Protein AF-A0A9P7D3H0-F1 (afdb_monomer_lite)

Structure (mmCIF, N/CA/C/O backbone):
data_AF-A0A9P7D3H0-F1
#
_entry.id   AF-A0A9P7D3H0-F1
#
loop_
_atom_site.group_PDB
_atom_site.id
_atom_site.type_symbol
_atom_site.label_atom_id
_atom_site.label_alt_id
_atom_site.label_comp_id
_atom_site.label_asym_id
_atom_site.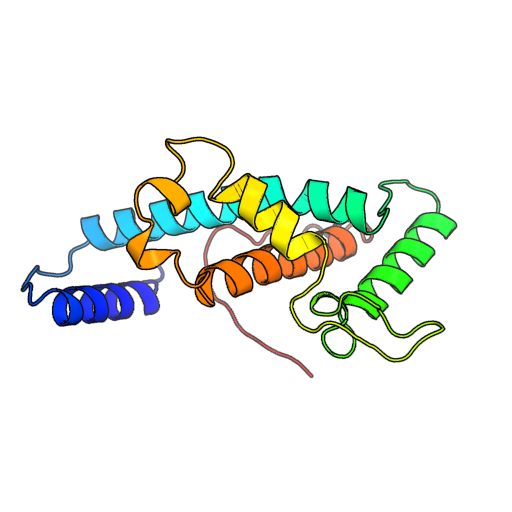label_entity_id
_atom_site.label_seq_id
_atom_site.pdbx_PDB_ins_code
_atom_site.Cartn_x
_atom_site.Cartn_y
_atom_site.Cartn_z
_atom_site.occupancy
_atom_site.B_iso_or_equiv
_atom_site.auth_seq_id
_atom_site.auth_comp_id
_atom_site.auth_asym_id
_atom_site.auth_atom_id
_atom_site.pdbx_PDB_model_num
ATOM 1 N N . MET A 1 1 ? -9.428 26.100 7.406 1.00 35.91 1 MET A N 1
ATOM 2 C CA . MET A 1 1 ? -9.161 24.691 7.760 1.00 35.91 1 MET A CA 1
ATOM 3 C C . MET A 1 1 ? -10.168 23.864 6.979 1.00 35.91 1 MET A C 1
ATOM 5 O O . MET A 1 1 ? -11.340 23.882 7.323 1.00 35.91 1 MET A O 1
ATOM 9 N N . THR A 1 2 ? -9.778 23.304 5.837 1.00 43.78 2 THR A N 1
ATOM 10 C CA . THR A 1 2 ? -10.709 22.587 4.954 1.00 43.78 2 THR A CA 1
ATOM 11 C C . THR A 1 2 ? -11.124 21.307 5.670 1.00 43.78 2 THR A C 1
ATOM 13 O O . THR A 1 2 ? -10.294 20.413 5.836 1.00 43.78 2 THR A O 1
ATOM 16 N N . GLN A 1 3 ? -12.359 21.245 6.179 1.00 49.53 3 GLN A N 1
ATOM 17 C CA . GLN A 1 3 ? -12.878 20.013 6.763 1.00 49.53 3 GLN A CA 1
ATOM 18 C C . GLN A 1 3 ? -12.838 18.935 5.687 1.00 49.53 3 GLN A C 1
ATOM 20 O O . GLN A 1 3 ? -13.370 19.084 4.588 1.00 49.53 3 GLN A O 1
ATOM 25 N N . VAL A 1 4 ? -12.115 17.872 5.999 1.00 64.81 4 VAL A N 1
ATOM 26 C CA . VAL A 1 4 ? -11.920 16.744 5.112 1.00 64.81 4 VAL A CA 1
ATOM 27 C C . VAL A 1 4 ? -13.222 15.941 5.133 1.00 64.81 4 VAL A C 1
ATOM 29 O O . VAL A 1 4 ? -13.442 15.165 6.057 1.00 64.81 4 VAL A O 1
ATOM 32 N N . LEU A 1 5 ? -14.106 16.185 4.158 1.00 74.44 5 LEU A N 1
ATOM 33 C CA . LEU A 1 5 ? -15.494 15.686 4.132 1.00 74.44 5 LEU A CA 1
ATOM 34 C C . LEU A 1 5 ? -15.622 14.161 4.291 1.00 74.44 5 LEU A C 1
ATOM 36 O O . LEU A 1 5 ? -16.607 13.696 4.852 1.00 74.44 5 LEU A O 1
ATOM 40 N N . TRP A 1 6 ? -14.604 13.394 3.889 1.00 81.94 6 TRP A N 1
ATOM 41 C CA . TRP A 1 6 ? -14.616 11.935 4.029 1.00 81.94 6 TRP A CA 1
ATOM 42 C C . TRP A 1 6 ? -14.448 11.452 5.480 1.00 81.94 6 TRP A C 1
ATOM 44 O O . TRP A 1 6 ? -14.835 10.332 5.796 1.00 81.94 6 TRP A O 1
ATOM 54 N N . VAL A 1 7 ? -13.870 12.261 6.380 1.00 82.88 7 VAL A N 1
ATOM 55 C CA . VAL A 1 7 ? -13.601 11.849 7.772 1.00 82.88 7 VAL A CA 1
ATOM 56 C C . VAL A 1 7 ? -14.896 11.666 8.583 1.00 82.88 7 VAL A C 1
ATOM 58 O O . VAL A 1 7 ? -15.028 10.618 9.216 1.00 82.88 7 VAL A O 1
ATOM 61 N N . PRO A 1 8 ? -15.864 12.611 8.562 1.00 85.00 8 PRO A N 1
ATOM 62 C CA . PRO A 1 8 ? -17.170 12.395 9.188 1.00 85.00 8 PRO A CA 1
ATOM 63 C C . PRO A 1 8 ? -17.915 11.174 8.640 1.00 85.00 8 PRO A C 1
ATOM 65 O O . PRO A 1 8 ? -18.525 10.434 9.408 1.00 85.00 8 PRO A O 1
ATOM 68 N N . GLU A 1 9 ? -17.857 10.949 7.326 1.00 85.62 9 GLU A N 1
ATOM 69 C CA . GLU A 1 9 ? -18.526 9.818 6.671 1.00 85.62 9 GLU A CA 1
ATOM 70 C C . GLU A 1 9 ? -17.926 8.482 7.119 1.00 85.62 9 GLU A C 1
ATOM 72 O O . GLU A 1 9 ? -18.657 7.603 7.575 1.00 85.62 9 GLU A O 1
ATOM 77 N N . ALA A 1 10 ? -16.594 8.367 7.093 1.00 84.44 10 ALA A N 1
ATOM 78 C CA . ALA A 1 10 ? -15.883 7.175 7.544 1.00 84.44 10 ALA A CA 1
ATOM 79 C C . ALA A 1 10 ? -16.123 6.881 9.035 1.00 84.44 10 ALA A C 1
ATOM 81 O O . ALA A 1 10 ? -16.260 5.722 9.427 1.00 84.44 10 ALA A O 1
ATOM 82 N N . TRP A 1 11 ? -16.199 7.918 9.879 1.00 88.25 11 TRP A N 1
ATOM 83 C CA . TRP A 1 11 ? -16.526 7.739 11.296 1.00 88.25 11 TRP A CA 1
ATOM 84 C C . TRP A 1 11 ? -17.957 7.243 11.494 1.00 88.25 11 TRP A C 1
ATOM 86 O O . TRP A 1 11 ? -18.181 6.299 12.247 1.00 88.25 11 TRP A O 1
ATOM 96 N N . LYS A 1 12 ? -18.923 7.832 10.779 1.00 88.06 12 LYS A N 1
ATOM 97 C CA . LYS A 1 12 ? -20.327 7.417 10.840 1.00 88.06 12 LYS A CA 1
ATOM 98 C C . LYS A 1 12 ? -20.509 5.962 10.400 1.00 88.06 12 LYS A C 1
ATOM 100 O O . LYS A 1 12 ? -21.249 5.224 11.044 1.00 88.06 12 LYS A O 1
ATOM 105 N N . GLU A 1 13 ? -19.824 5.543 9.338 1.00 87.12 13 GLU A N 1
ATOM 106 C CA . GLU A 1 13 ? -19.835 4.154 8.862 1.00 87.12 13 GLU A CA 1
ATOM 107 C C . GLU A 1 13 ? -19.247 3.187 9.901 1.00 87.12 13 GLU A C 1
ATOM 109 O O . GLU A 1 13 ? -19.814 2.120 10.150 1.00 87.12 13 GLU A O 1
ATOM 114 N N . ALA A 1 14 ? -18.152 3.576 10.564 1.00 86.81 14 ALA A N 1
ATOM 115 C CA . ALA A 1 14 ? -17.570 2.791 11.647 1.00 86.81 14 ALA A CA 1
ATOM 116 C C . ALA A 1 14 ? -18.536 2.672 12.837 1.00 86.81 14 ALA A C 1
ATOM 118 O O . ALA A 1 14 ? -18.810 1.562 13.284 1.00 86.81 14 ALA A O 1
ATOM 119 N N . CYS A 1 15 ? -19.109 3.783 13.307 1.00 89.31 15 CYS A N 1
ATOM 120 C CA . CYS A 1 15 ? -20.117 3.790 14.370 1.00 89.31 15 CYS A CA 1
ATOM 121 C C . CYS A 1 15 ? -21.294 2.854 14.063 1.00 89.31 15 CYS A C 1
ATOM 123 O O . CYS A 1 15 ? -21.663 2.044 14.909 1.00 89.31 15 CYS A O 1
ATOM 125 N N . ALA A 1 16 ? -21.818 2.897 12.834 1.00 90.44 16 ALA A N 1
ATOM 126 C CA . ALA A 1 16 ? -22.892 2.008 12.396 1.00 90.44 16 ALA A CA 1
ATOM 127 C C . ALA A 1 16 ? -22.464 0.530 12.359 1.00 90.44 16 ALA A C 1
ATOM 129 O O . ALA A 1 16 ? -23.234 -0.346 12.737 1.00 90.44 16 ALA A O 1
ATOM 130 N N . SER A 1 17 ? -21.231 0.243 11.933 1.00 88.50 17 SER A N 1
ATOM 131 C CA . SER A 1 17 ? -20.712 -1.129 11.831 1.00 88.50 17 SER A CA 1
ATOM 132 C C . SER A 1 17 ? -20.463 -1.786 13.190 1.00 88.50 17 SER A C 1
ATOM 134 O O . SER A 1 17 ? -20.499 -3.011 13.293 1.00 88.50 17 SER A O 1
ATOM 136 N N . TYR A 1 18 ? -20.175 -0.985 14.219 1.00 87.44 18 TYR A N 1
ATOM 137 C CA . TYR A 1 18 ? -19.903 -1.469 15.574 1.00 87.44 18 TYR A CA 1
ATOM 138 C C . TYR A 1 18 ? -21.081 -1.293 16.541 1.00 87.44 18 TYR A C 1
ATOM 140 O O . TYR A 1 18 ? -20.950 -1.715 17.686 1.00 87.44 18 TYR A O 1
ATOM 148 N N . ASP A 1 19 ? -22.199 -0.715 16.089 1.00 90.88 19 ASP A N 1
ATOM 149 C CA . ASP A 1 19 ? -23.363 -0.365 16.919 1.00 90.88 19 ASP A CA 1
ATOM 150 C C . ASP A 1 19 ? -22.986 0.549 18.102 1.00 90.88 19 ASP A C 1
ATOM 152 O O . ASP A 1 19 ? -23.316 0.310 19.262 1.00 90.88 19 ASP A O 1
ATOM 156 N N . ILE A 1 20 ? -22.194 1.587 17.806 1.00 90.75 20 ILE A N 1
ATOM 157 C CA . ILE A 1 20 ? -21.663 2.525 18.800 1.00 90.75 20 ILE A CA 1
ATOM 158 C C . ILE A 1 20 ? -22.093 3.950 18.459 1.00 90.75 20 ILE A C 1
ATOM 160 O O . ILE A 1 20 ? -21.797 4.460 17.379 1.00 90.75 20 ILE A O 1
ATOM 164 N N . GLU A 1 21 ? -22.673 4.647 19.434 1.00 85.56 21 GLU A N 1
ATOM 165 C CA . GLU A 1 21 ? -23.015 6.067 19.336 1.00 85.56 21 GLU A CA 1
ATOM 166 C C . GLU A 1 21 ? -21.951 6.935 20.023 1.00 85.56 21 GLU A C 1
ATOM 168 O O . GLU A 1 21 ? -22.083 7.334 21.179 1.00 85.56 21 GLU A O 1
ATOM 173 N N . ILE A 1 22 ? -20.865 7.230 19.303 1.00 86.31 22 ILE A N 1
ATOM 174 C CA . ILE A 1 22 ? -19.864 8.218 19.734 1.00 86.31 22 ILE A CA 1
ATOM 175 C C . ILE A 1 22 ? -20.010 9.477 18.882 1.00 86.31 22 ILE A C 1
ATOM 177 O O . ILE A 1 22 ? -19.924 9.426 17.651 1.00 86.31 22 ILE A O 1
ATOM 181 N N . GLY A 1 23 ? -20.190 10.616 19.555 1.00 82.50 23 GLY A N 1
ATOM 182 C CA . GLY A 1 23 ? -20.244 11.928 18.920 1.00 82.50 23 GLY A CA 1
ATOM 183 C C . GLY A 1 23 ? -18.974 12.221 18.124 1.00 82.50 23 GLY A C 1
ATOM 184 O O . GLY A 1 23 ? -17.866 11.940 18.567 1.00 82.50 23 GLY A O 1
ATOM 185 N N . PHE A 1 24 ? -19.137 12.780 16.929 1.00 83.69 24 PHE A N 1
ATOM 186 C CA . PHE A 1 24 ? -18.015 13.156 16.081 1.00 83.69 24 PHE A CA 1
ATOM 187 C C . PHE A 1 24 ? -17.475 14.526 16.504 1.00 83.69 24 PHE A C 1
ATOM 189 O O . PHE A 1 24 ? -18.177 15.531 16.379 1.00 83.69 24 PHE A O 1
ATOM 196 N N . ASP A 1 25 ? -16.239 14.570 16.999 1.00 87.62 25 ASP A N 1
ATOM 197 C CA . ASP A 1 25 ? -15.603 15.789 17.500 1.00 87.62 25 ASP A CA 1
ATOM 198 C C . ASP A 1 25 ? -14.295 16.141 16.762 1.00 87.62 25 ASP A C 1
ATOM 200 O O . ASP A 1 25 ? -13.815 15.439 15.863 1.00 87.62 25 ASP A O 1
ATOM 204 N N . GLY A 1 26 ? -13.711 17.284 17.133 1.00 85.94 26 GLY A N 1
ATOM 205 C CA . GLY A 1 26 ? -12.459 17.764 16.552 1.00 85.94 26 GLY A CA 1
ATOM 206 C C . GLY A 1 26 ? -11.250 16.867 16.840 1.00 85.94 26 GLY A C 1
ATOM 207 O O . GLY A 1 26 ? -10.319 16.835 16.030 1.00 85.94 26 GLY A O 1
ATOM 208 N N . GLU A 1 27 ? -11.247 16.126 17.948 1.00 88.25 27 GLU A N 1
ATOM 209 C CA . GLU A 1 27 ? -10.150 15.230 18.322 1.00 88.25 27 GLU A CA 1
ATOM 210 C C . GLU A 1 27 ? -10.159 13.967 17.460 1.00 88.25 27 GLU A C 1
ATOM 212 O O . GLU A 1 27 ? -9.111 13.557 16.952 1.00 88.25 27 GLU A O 1
ATOM 217 N N . ILE A 1 28 ? -11.343 13.416 17.187 1.00 87.06 28 ILE A N 1
ATOM 218 C CA . ILE A 1 28 ? -11.551 12.297 16.264 1.00 87.06 28 ILE A CA 1
ATOM 219 C C . ILE A 1 28 ? -11.102 12.685 14.851 1.00 87.06 28 ILE A C 1
ATOM 221 O O . ILE A 1 28 ? -10.346 11.935 14.223 1.00 87.06 28 ILE A O 1
ATOM 225 N N . ILE A 1 29 ? -11.469 13.883 14.367 1.00 84.81 29 ILE A N 1
ATOM 226 C CA . ILE A 1 29 ? -11.005 14.394 13.063 1.00 84.81 29 ILE A CA 1
ATOM 227 C C . ILE A 1 29 ? -9.476 14.411 13.004 1.00 84.81 29 ILE A C 1
ATOM 229 O O . ILE A 1 29 ? -8.873 13.924 12.038 1.00 84.81 29 ILE A O 1
ATOM 233 N N . GLN A 1 30 ? -8.836 14.972 14.032 1.00 86.38 30 GLN A N 1
ATOM 234 C CA . GLN A 1 30 ? -7.381 15.063 14.092 1.00 86.38 30 GLN A CA 1
ATOM 235 C C . GLN A 1 30 ? -6.733 13.680 14.158 1.00 86.38 30 GLN A C 1
ATOM 237 O O . GLN A 1 30 ? -5.757 13.434 13.448 1.00 86.38 30 GLN A O 1
ATOM 242 N N . MET A 1 31 ? -7.275 12.766 14.964 1.00 89.44 31 MET A N 1
ATOM 243 C CA . MET A 1 31 ? -6.763 11.407 15.101 1.00 89.44 31 MET A CA 1
ATOM 244 C C . MET A 1 31 ? -6.818 10.656 13.765 1.00 89.44 31 MET A C 1
ATOM 246 O O . MET A 1 31 ? -5.797 10.117 13.331 1.00 89.44 31 MET A O 1
ATOM 250 N N . ILE A 1 32 ? -7.974 10.642 13.092 1.00 83.38 32 ILE A N 1
ATOM 251 C CA . ILE A 1 32 ? -8.159 9.931 11.818 1.00 83.38 32 ILE A CA 1
ATOM 252 C C . ILE A 1 32 ? -7.252 10.525 10.736 1.00 83.38 32 ILE A C 1
ATOM 254 O O . ILE A 1 32 ? -6.557 9.789 10.029 1.00 83.38 32 ILE A O 1
ATOM 258 N N . THR A 1 33 ? -7.190 11.856 10.646 1.00 82.69 33 THR A N 1
ATOM 259 C CA . THR A 1 33 ? -6.345 12.552 9.665 1.00 82.69 33 THR A CA 1
ATOM 260 C C . THR A 1 33 ? -4.862 12.245 9.881 1.00 82.69 33 THR A C 1
ATOM 262 O O . THR A 1 33 ? -4.149 11.932 8.923 1.00 82.69 33 THR A O 1
ATOM 265 N N . ARG A 1 34 ? -4.384 12.288 11.135 1.00 85.44 34 ARG A N 1
ATOM 266 C CA . ARG A 1 34 ? -2.988 11.969 11.479 1.00 85.44 34 ARG A CA 1
ATOM 267 C C . ARG A 1 34 ? -2.657 10.516 11.162 1.00 85.44 34 ARG A C 1
ATOM 269 O O . ARG A 1 34 ? -1.665 10.266 10.486 1.00 85.44 34 ARG A O 1
ATOM 276 N N . ARG A 1 35 ? -3.507 9.569 11.577 1.00 84.56 35 ARG A N 1
ATOM 277 C CA . ARG A 1 35 ? -3.309 8.136 11.296 1.00 84.56 35 ARG A CA 1
ATOM 278 C C . ARG A 1 35 ? -3.261 7.853 9.799 1.00 84.56 35 ARG A C 1
ATOM 280 O O . ARG A 1 35 ? -2.358 7.164 9.342 1.00 84.56 35 ARG A O 1
ATOM 287 N N . THR A 1 36 ? -4.167 8.444 9.027 1.00 81.62 36 THR A N 1
ATOM 288 C CA . THR A 1 36 ? -4.195 8.289 7.564 1.00 81.62 36 THR A CA 1
ATOM 289 C C . THR A 1 36 ? -2.950 8.889 6.911 1.00 81.62 36 THR A C 1
ATOM 291 O O . THR A 1 36 ? -2.348 8.281 6.026 1.00 81.62 36 THR A O 1
ATOM 294 N N . SER A 1 37 ? -2.503 10.058 7.375 1.00 82.25 37 SER A N 1
ATOM 295 C CA . SER A 1 37 ? -1.269 10.688 6.889 1.00 82.25 37 SER A CA 1
ATOM 296 C C . SER A 1 37 ? -0.029 9.847 7.206 1.00 82.25 37 SER A C 1
ATOM 298 O O . SER A 1 37 ? 0.824 9.675 6.341 1.00 82.25 37 SER A O 1
ATOM 300 N N . HIS A 1 38 ? 0.057 9.282 8.413 1.00 84.19 38 HIS A N 1
ATOM 301 C CA . HIS A 1 38 ? 1.158 8.398 8.805 1.00 84.19 38 HIS A CA 1
ATOM 302 C C . HIS A 1 38 ? 1.156 7.097 7.998 1.00 84.19 38 HIS A C 1
ATOM 304 O O . HIS A 1 38 ? 2.189 6.703 7.470 1.00 84.19 38 HIS A O 1
ATOM 310 N N . LEU A 1 39 ? -0.007 6.460 7.834 1.00 85.81 39 LEU A N 1
ATOM 311 C CA . LEU A 1 39 ? -0.116 5.232 7.051 1.00 85.81 39 LEU A CA 1
ATOM 312 C C . LEU A 1 39 ? 0.269 5.477 5.586 1.00 85.81 39 LEU A C 1
ATOM 314 O O . LEU A 1 39 ? 1.043 4.727 5.000 1.00 85.81 39 LEU A O 1
ATOM 318 N N . THR A 1 40 ? -0.240 6.550 4.977 1.00 84.81 40 THR A N 1
ATOM 319 C CA . THR A 1 40 ? 0.084 6.877 3.581 1.00 84.81 40 THR A CA 1
ATOM 320 C C . THR A 1 40 ? 1.561 7.227 3.390 1.00 84.81 40 THR A C 1
ATOM 322 O O . THR A 1 40 ? 2.135 6.846 2.367 1.00 84.81 40 THR A O 1
ATOM 325 N N . SER A 1 41 ? 2.198 7.924 4.338 1.00 85.19 41 SER A N 1
ATOM 326 C CA . SER A 1 41 ? 3.631 8.232 4.261 1.00 85.19 41 SER A CA 1
ATOM 327 C C . SER A 1 41 ? 4.490 6.980 4.437 1.00 85.19 41 SER A C 1
ATOM 329 O O . SER A 1 41 ? 5.430 6.782 3.665 1.00 85.19 41 SER A O 1
ATOM 331 N N . GLU A 1 42 ? 4.127 6.096 5.366 1.00 88.81 42 GLU A N 1
ATOM 332 C CA . GLU A 1 42 ? 4.789 4.810 5.572 1.00 88.81 42 GLU A CA 1
ATOM 333 C C . GLU A 1 42 ? 4.695 3.924 4.326 1.00 88.81 42 GLU A C 1
ATOM 335 O O . GLU A 1 42 ? 5.715 3.432 3.831 1.00 88.81 42 GLU A O 1
ATOM 340 N N . VAL A 1 43 ? 3.485 3.766 3.774 1.00 90.19 43 VAL A N 1
ATOM 341 C CA . VAL A 1 43 ? 3.261 2.978 2.557 1.00 90.19 43 VAL A CA 1
ATOM 342 C C . VAL A 1 43 ? 4.093 3.537 1.410 1.00 90.19 43 VAL A C 1
ATOM 344 O O . VAL A 1 43 ? 4.808 2.780 0.759 1.00 90.19 43 VAL A O 1
ATOM 347 N N . LYS A 1 44 ? 4.083 4.857 1.184 1.00 86.94 44 LYS A N 1
ATOM 348 C CA . LYS A 1 44 ? 4.926 5.489 0.154 1.00 86.94 44 LYS A CA 1
ATOM 349 C C . LYS A 1 44 ? 6.412 5.211 0.379 1.00 86.94 44 LYS A C 1
ATOM 351 O O . LYS A 1 44 ? 7.103 4.842 -0.570 1.00 86.94 44 LYS A O 1
ATOM 356 N N . GLY A 1 45 ? 6.890 5.354 1.616 1.00 88.12 45 GLY A N 1
ATOM 357 C CA . GLY A 1 45 ? 8.290 5.134 1.980 1.00 88.12 45 GLY A CA 1
ATOM 358 C C . GLY A 1 45 ? 8.764 3.701 1.730 1.00 88.12 45 GLY A C 1
ATOM 359 O O . GLY A 1 45 ? 9.888 3.503 1.279 1.00 88.12 45 GLY A O 1
ATOM 360 N N . LYS A 1 46 ? 7.902 2.705 1.960 1.00 90.38 46 LYS A N 1
ATOM 361 C CA . LYS A 1 46 ? 8.205 1.277 1.759 1.00 90.38 46 LYS A CA 1
ATOM 362 C C . LYS A 1 46 ? 7.975 0.799 0.319 1.00 90.38 46 LYS A C 1
ATOM 364 O O . LYS A 1 46 ? 8.748 -0.010 -0.187 1.00 90.38 46 LYS A O 1
ATOM 369 N N . VAL A 1 47 ? 6.939 1.293 -0.361 1.00 89.06 47 VAL A N 1
ATOM 370 C CA . VAL A 1 47 ? 6.584 0.879 -1.733 1.00 89.06 47 VAL A CA 1
ATOM 371 C C . VAL A 1 47 ? 7.542 1.461 -2.768 1.00 89.06 47 VAL A C 1
ATOM 373 O O . VAL A 1 47 ? 7.919 0.762 -3.705 1.00 89.06 47 VAL A O 1
ATOM 376 N N . ARG A 1 48 ? 7.985 2.711 -2.592 1.00 86.44 48 ARG A N 1
ATOM 377 C CA . ARG A 1 48 ? 8.937 3.371 -3.496 1.00 86.44 48 ARG A CA 1
ATOM 378 C C . ARG A 1 48 ? 10.191 2.528 -3.807 1.00 86.44 48 ARG A C 1
ATOM 380 O O . ARG A 1 48 ? 10.420 2.251 -4.983 1.00 86.44 48 ARG A O 1
ATOM 387 N N . PRO A 1 49 ? 10.988 2.085 -2.818 1.00 87.44 49 PRO A N 1
ATOM 388 C CA . PRO A 1 49 ? 12.196 1.310 -3.097 1.00 87.44 49 PRO A CA 1
ATOM 389 C C . 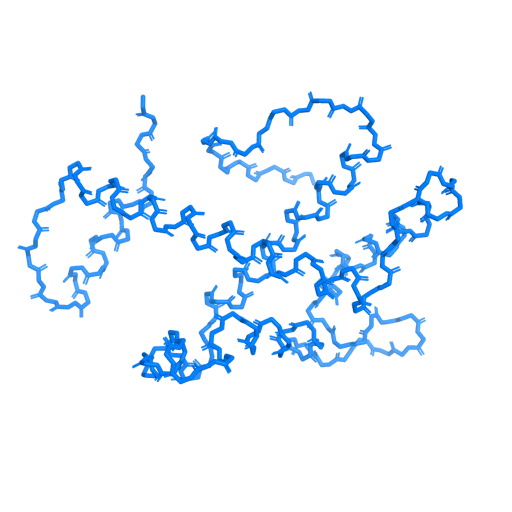PRO A 1 49 ? 11.884 -0.066 -3.703 1.00 87.44 49 PRO A C 1
ATOM 391 O O . PRO A 1 49 ? 12.661 -0.568 -4.511 1.00 87.44 49 PRO A O 1
ATOM 394 N N . LEU A 1 50 ? 10.736 -0.675 -3.368 1.00 88.94 50 LEU A N 1
ATOM 395 C CA . LEU A 1 50 ? 10.303 -1.929 -3.995 1.00 88.94 50 LEU A CA 1
ATOM 396 C C . LEU A 1 50 ? 10.047 -1.745 -5.488 1.00 88.94 50 LEU A C 1
ATOM 398 O O . LEU A 1 50 ? 10.446 -2.576 -6.293 1.00 88.94 50 LEU A O 1
ATOM 402 N N . VAL A 1 51 ? 9.391 -0.654 -5.857 1.00 83.75 51 VAL A N 1
ATOM 403 C CA . VAL A 1 51 ? 9.086 -0.312 -7.245 1.00 83.75 51 VAL A CA 1
ATOM 404 C C . VAL A 1 51 ? 10.355 -0.053 -8.041 1.00 83.75 51 VAL A C 1
ATOM 406 O O . VAL A 1 51 ? 10.500 -0.581 -9.144 1.00 83.75 51 VAL A O 1
ATOM 409 N N . GLU A 1 52 ? 11.259 0.748 -7.477 1.00 85.75 52 GLU A N 1
ATOM 410 C CA . GLU A 1 52 ? 12.542 1.060 -8.100 1.00 85.75 52 GLU A CA 1
ATOM 411 C C . GLU A 1 52 ? 13.336 -0.229 -8.355 1.00 85.75 52 GLU A C 1
ATOM 413 O O . GLU A 1 52 ? 13.841 -0.428 -9.456 1.00 85.75 52 GLU A O 1
ATOM 418 N N . ASN A 1 53 ? 13.329 -1.160 -7.397 1.00 87.00 53 ASN A N 1
ATOM 419 C CA . ASN A 1 53 ? 13.978 -2.462 -7.524 1.00 87.00 53 ASN A CA 1
ATOM 420 C C . ASN A 1 53 ? 13.293 -3.384 -8.556 1.00 87.00 53 ASN A C 1
ATOM 422 O O . ASN A 1 53 ? 13.935 -3.829 -9.505 1.00 87.00 53 ASN A O 1
ATOM 426 N N . ILE A 1 54 ? 11.987 -3.641 -8.409 1.00 86.25 54 ILE A N 1
ATOM 427 C CA . ILE A 1 54 ? 11.237 -4.620 -9.220 1.00 86.25 54 ILE A CA 1
ATOM 428 C C . ILE A 1 54 ? 11.236 -4.246 -10.701 1.00 86.25 54 ILE A C 1
ATOM 430 O O . ILE A 1 54 ? 11.361 -5.122 -11.552 1.00 86.25 54 ILE A O 1
ATOM 434 N N . TYR A 1 55 ? 11.074 -2.958 -11.002 1.00 83.25 55 TYR A N 1
ATOM 435 C CA . TYR A 1 55 ? 10.995 -2.467 -12.375 1.00 83.25 55 TYR A CA 1
ATOM 436 C C . TYR A 1 55 ? 12.313 -1.847 -12.859 1.00 83.25 55 TYR A C 1
ATOM 438 O O . TYR A 1 55 ? 12.385 -1.385 -13.992 1.00 83.25 55 TYR A O 1
ATOM 446 N N . SER A 1 56 ? 13.361 -1.863 -12.027 1.00 86.56 56 SER A N 1
ATOM 447 C CA . SER A 1 56 ? 14.696 -1.352 -12.363 1.00 86.56 56 SER A CA 1
ATOM 448 C C . SER A 1 56 ? 14.699 0.124 -12.787 1.00 86.56 56 SER A C 1
ATOM 450 O O . SER A 1 56 ? 15.370 0.506 -13.747 1.00 86.56 56 SER A O 1
ATOM 452 N N . PHE A 1 57 ? 13.941 0.966 -12.075 1.00 84.12 57 PHE A N 1
ATOM 453 C CA . PHE A 1 57 ? 14.054 2.415 -12.244 1.00 84.12 57 PHE A CA 1
ATOM 454 C C . PHE A 1 57 ? 15.398 2.893 -11.699 1.0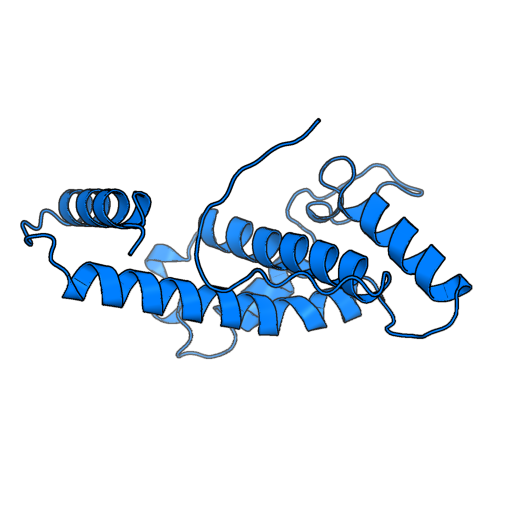0 84.12 57 PHE A C 1
ATOM 456 O O . PHE A 1 57 ? 15.796 2.538 -10.593 1.00 84.12 57 PHE A O 1
ATOM 463 N N . GLU A 1 58 ? 16.062 3.762 -12.455 1.00 83.62 58 GLU A N 1
ATOM 464 C CA . GLU A 1 58 ? 17.361 4.316 -12.072 1.00 83.62 58 GLU A CA 1
ATOM 465 C C . GLU A 1 58 ? 17.299 5.836 -11.943 1.00 83.62 58 GLU A C 1
ATOM 467 O O . GLU A 1 58 ? 16.859 6.529 -12.862 1.00 83.62 58 GLU A O 1
ATOM 472 N N . SER A 1 59 ? 17.773 6.378 -10.823 1.00 79.94 59 SER A N 1
ATOM 473 C CA . SER A 1 59 ? 17.913 7.822 -10.633 1.00 79.94 59 SER A CA 1
ATOM 474 C C . SER A 1 59 ? 19.268 8.288 -11.164 1.00 79.94 59 SER A C 1
ATOM 476 O O . SER A 1 59 ? 20.266 8.270 -10.444 1.00 79.94 59 SER A O 1
ATOM 478 N N . THR A 1 60 ? 19.319 8.695 -12.432 1.00 79.25 60 THR A N 1
ATOM 479 C CA . THR A 1 60 ? 20.532 9.262 -13.035 1.00 79.25 60 THR A CA 1
ATOM 480 C C . THR A 1 60 ? 20.217 10.498 -13.874 1.00 79.25 60 THR A C 1
ATOM 482 O O . THR A 1 60 ? 19.071 10.740 -14.256 1.00 79.25 60 THR A O 1
ATOM 485 N N . ASN A 1 61 ? 21.251 11.285 -14.179 1.00 79.38 61 ASN A N 1
ATOM 486 C CA . ASN A 1 61 ? 21.121 12.482 -15.012 1.00 79.38 61 ASN A CA 1
ATOM 487 C C . ASN A 1 61 ? 21.197 12.191 -16.519 1.00 79.38 61 ASN A C 1
ATOM 489 O O . ASN A 1 61 ? 20.978 13.102 -17.315 1.00 79.38 61 ASN A O 1
ATOM 493 N N . TRP A 1 62 ? 21.479 10.948 -16.915 1.00 81.62 62 TRP A N 1
ATOM 494 C CA . TRP A 1 62 ? 21.642 10.558 -18.313 1.00 81.62 62 TRP A CA 1
ATOM 495 C C . TRP A 1 62 ? 20.304 10.548 -19.051 1.00 81.62 62 TRP A C 1
ATOM 497 O O . TRP A 1 62 ? 19.366 9.861 -18.646 1.00 81.62 62 TRP A O 1
ATOM 507 N N . GLU A 1 63 ? 20.234 11.252 -20.179 1.00 86.62 63 GLU A N 1
ATOM 508 C CA . GLU A 1 63 ? 18.993 11.405 -20.947 1.00 86.62 63 GLU A CA 1
ATOM 509 C C . GLU A 1 63 ? 18.440 10.065 -21.464 1.00 86.62 63 GLU A C 1
ATOM 511 O O . GLU A 1 63 ? 17.232 9.826 -21.453 1.00 86.62 63 GLU A O 1
ATOM 516 N N . SER A 1 64 ? 19.324 9.130 -21.824 1.00 85.94 64 SER A N 1
ATOM 517 C CA . SER A 1 64 ? 18.947 7.770 -22.226 1.00 85.94 64 SER A CA 1
ATOM 518 C C . SER A 1 64 ? 18.220 7.006 -21.111 1.00 85.94 64 SER A C 1
ATOM 520 O O . SER A 1 64 ? 17.212 6.342 -21.364 1.00 85.94 64 SER A O 1
ATOM 522 N N . ILE A 1 65 ? 18.683 7.139 -19.865 1.00 83.44 65 ILE A N 1
ATOM 523 C CA . ILE A 1 65 ? 18.071 6.498 -18.696 1.00 83.44 65 ILE A CA 1
ATOM 524 C C . ILE A 1 65 ? 16.741 7.167 -18.345 1.00 83.44 65 ILE A C 1
ATOM 526 O O . ILE A 1 65 ? 15.767 6.469 -18.055 1.00 83.44 65 ILE A O 1
ATOM 530 N N . LYS A 1 66 ? 16.655 8.500 -18.448 1.00 84.94 66 LYS A N 1
ATOM 531 C CA . LYS A 1 66 ? 15.397 9.241 -18.264 1.00 84.94 66 LYS A CA 1
ATOM 532 C C . LYS A 1 66 ? 14.331 8.801 -19.266 1.00 84.94 66 LYS A C 1
ATOM 534 O O . LYS A 1 66 ? 13.213 8.482 -18.863 1.00 84.94 66 LYS A O 1
ATOM 539 N N . SER A 1 67 ? 14.692 8.700 -20.545 1.00 85.19 67 SER A N 1
ATOM 540 C CA . SER A 1 67 ? 13.795 8.239 -21.611 1.00 85.19 67 SER A CA 1
ATOM 541 C C . SER A 1 67 ? 13.316 6.798 -21.384 1.00 85.19 67 SER A C 1
ATOM 543 O O . SER A 1 67 ? 12.118 6.513 -21.477 1.00 85.19 67 SER A O 1
ATOM 545 N N . ARG A 1 68 ? 14.217 5.890 -20.975 1.00 87.19 68 ARG A N 1
ATOM 546 C CA . ARG A 1 68 ? 13.854 4.509 -20.609 1.00 87.19 68 ARG A CA 1
ATOM 547 C C . ARG A 1 68 ? 12.872 4.469 -19.436 1.00 87.19 68 ARG A C 1
ATOM 549 O O . ARG A 1 68 ? 11.837 3.812 -19.538 1.00 87.19 68 ARG A O 1
ATOM 556 N N . ASN A 1 69 ? 13.168 5.184 -18.349 1.00 86.69 69 ASN A N 1
ATOM 557 C CA . ASN A 1 69 ? 12.287 5.258 -17.184 1.00 86.69 69 ASN A CA 1
ATOM 558 C C . ASN A 1 69 ? 10.915 5.835 -17.563 1.00 86.69 69 ASN A C 1
ATOM 560 O O . ASN A 1 69 ? 9.893 5.339 -17.097 1.00 86.69 69 ASN A O 1
ATOM 564 N N . HIS A 1 70 ? 10.871 6.845 -18.437 1.00 83.69 70 HIS A N 1
ATOM 565 C CA . HIS A 1 70 ? 9.621 7.425 -18.923 1.00 83.69 70 HIS A CA 1
ATOM 566 C C . HIS A 1 70 ? 8.788 6.406 -19.713 1.00 83.69 70 HIS A C 1
ATOM 568 O O . HIS A 1 70 ? 7.596 6.233 -19.447 1.00 83.69 70 HIS A O 1
ATOM 574 N N . LYS A 1 71 ? 9.418 5.678 -20.644 1.00 85.62 71 LYS A N 1
ATOM 575 C CA . LYS A 1 71 ? 8.759 4.616 -21.418 1.00 85.62 71 LYS A CA 1
ATOM 576 C C . LYS A 1 71 ? 8.181 3.535 -20.504 1.00 85.62 71 LYS A C 1
ATOM 578 O O . LYS A 1 71 ? 7.019 3.161 -20.656 1.00 85.62 71 LYS A O 1
ATOM 583 N N . LEU A 1 72 ? 8.965 3.090 -19.526 1.00 83.94 72 LEU A N 1
ATOM 584 C CA . LEU A 1 72 ? 8.547 2.102 -18.539 1.00 83.94 72 LEU A CA 1
ATOM 585 C C . LEU A 1 72 ? 7.389 2.617 -17.673 1.00 83.94 72 LEU A C 1
ATOM 587 O O . LEU A 1 72 ? 6.402 1.913 -17.465 1.00 83.94 72 LEU A O 1
ATOM 591 N N . ALA A 1 73 ? 7.462 3.867 -17.213 1.00 85.19 73 ALA A N 1
ATOM 592 C CA . ALA A 1 73 ? 6.390 4.471 -16.435 1.00 85.19 73 ALA A CA 1
ATOM 593 C C . ALA A 1 73 ? 5.078 4.525 -17.229 1.00 85.19 73 ALA A C 1
ATOM 595 O O . ALA A 1 73 ? 4.019 4.175 -16.705 1.00 85.19 73 ALA A O 1
ATOM 596 N N . HIS A 1 74 ? 5.158 4.889 -18.510 1.00 84.31 74 HIS A N 1
ATOM 597 C CA . HIS A 1 74 ? 4.016 4.895 -19.415 1.00 84.31 74 HIS A CA 1
ATOM 598 C C . HIS A 1 74 ? 3.440 3.486 -19.634 1.00 84.31 74 HIS A C 1
ATOM 600 O O . HIS A 1 74 ? 2.225 3.303 -19.564 1.00 84.31 74 HIS A O 1
ATOM 606 N N . GLN A 1 75 ? 4.285 2.467 -19.834 1.00 83.06 75 GLN A N 1
ATOM 607 C CA . GLN A 1 75 ? 3.845 1.069 -19.956 1.00 83.06 75 GLN A CA 1
ATOM 608 C C . GLN A 1 75 ? 3.107 0.581 -18.701 1.00 83.06 75 GLN A C 1
ATOM 610 O O . GLN A 1 75 ? 2.068 -0.071 -18.818 1.00 83.06 75 GLN A O 1
ATOM 615 N N . LEU A 1 76 ? 3.607 0.934 -17.513 1.00 83.81 76 LEU A N 1
ATOM 616 C CA . LEU A 1 76 ? 3.018 0.528 -16.235 1.00 83.81 76 LEU A CA 1
ATOM 617 C C . LEU A 1 76 ? 1.665 1.205 -15.964 1.00 83.81 76 LEU A C 1
ATOM 619 O O . LEU A 1 76 ? 0.771 0.564 -15.407 1.00 83.81 76 LEU A O 1
ATOM 623 N N . LYS A 1 77 ? 1.473 2.456 -16.407 1.00 83.81 77 LYS A N 1
ATOM 624 C CA . LYS A 1 77 ? 0.166 3.143 -16.353 1.00 83.81 77 LYS A CA 1
ATOM 625 C C . LYS A 1 77 ? -0.818 2.606 -17.391 1.00 83.81 77 LYS A C 1
ATOM 627 O O . LYS A 1 77 ? -2.012 2.488 -17.119 1.00 83.81 77 LYS A O 1
ATOM 632 N N . ASN A 1 78 ? -0.333 2.269 -18.583 1.00 83.44 78 ASN A N 1
ATOM 633 C CA . ASN A 1 78 ? -1.184 1.900 -19.705 1.00 83.44 78 ASN A CA 1
ATOM 634 C C . ASN A 1 78 ? -1.993 0.622 -19.424 1.00 83.44 78 ASN A C 1
ATOM 636 O O . ASN A 1 78 ? -1.427 -0.450 -19.180 1.00 83.44 78 ASN A O 1
ATOM 640 N N . LYS A 1 79 ? -3.327 0.716 -19.531 1.00 81.19 79 LYS A N 1
ATOM 641 C CA . LYS A 1 79 ? -4.268 -0.410 -19.376 1.00 81.19 79 LYS A CA 1
ATOM 642 C C . LYS A 1 79 ? -4.021 -1.218 -18.083 1.00 81.19 79 LYS A C 1
ATOM 644 O O . LYS A 1 79 ? -4.001 -2.448 -18.118 1.00 81.19 79 LYS A O 1
ATOM 649 N N . PHE A 1 80 ? -3.770 -0.530 -16.966 1.00 78.62 80 PHE A N 1
ATOM 650 C CA . PHE A 1 80 ? -3.472 -1.141 -15.660 1.00 78.62 80 PHE A CA 1
ATOM 651 C C . PHE A 1 80 ? -2.250 -2.074 -15.665 1.00 78.62 80 PHE A C 1
ATOM 653 O O . PHE A 1 80 ? -2.255 -3.090 -14.975 1.00 78.62 80 PHE A O 1
ATOM 660 N N . GLY A 1 81 ? -1.205 -1.757 -16.441 1.00 81.44 81 GLY A N 1
ATOM 661 C CA . GLY A 1 81 ? -0.010 -2.601 -16.586 1.00 81.44 81 GLY A CA 1
ATOM 662 C C . GLY A 1 81 ? 0.578 -3.056 -15.247 1.00 81.44 81 GLY A C 1
ATOM 663 O O . GLY A 1 81 ? 0.852 -4.234 -15.064 1.00 81.44 81 GLY A O 1
ATOM 664 N N . LEU A 1 82 ? 0.642 -2.154 -14.269 1.00 79.69 82 LEU A N 1
ATOM 665 C CA . LEU A 1 82 ? 1.107 -2.418 -12.904 1.00 79.69 82 LEU A CA 1
ATOM 666 C C . LEU A 1 82 ? 0.346 -3.532 -12.155 1.00 79.69 82 LEU A C 1
ATOM 668 O O . LEU A 1 82 ? 0.893 -4.182 -11.258 1.00 79.69 82 LEU A O 1
ATOM 672 N N . CYS A 1 83 ? -0.928 -3.733 -12.490 1.00 84.19 83 CYS A N 1
ATOM 673 C CA . CYS A 1 83 ? -1.741 -4.772 -11.876 1.00 84.19 83 CYS A CA 1
ATOM 674 C C . CYS A 1 83 ? -1.403 -6.156 -12.432 1.00 84.19 83 CYS A C 1
ATOM 676 O O . CYS A 1 83 ? -1.723 -7.152 -11.793 1.00 84.19 83 CYS A O 1
ATOM 678 N N . TYR A 1 84 ? -0.766 -6.246 -13.598 1.00 85.06 84 TYR A N 1
ATOM 679 C CA . TYR A 1 84 ? -0.416 -7.518 -14.215 1.00 85.06 84 TYR A CA 1
ATOM 680 C C . TYR A 1 84 ? 0.958 -8.002 -13.769 1.00 85.06 84 TYR A C 1
ATOM 682 O O . TYR A 1 84 ? 1.852 -7.225 -13.438 1.00 85.06 84 TYR A O 1
ATOM 690 N N . ARG A 1 85 ? 1.131 -9.323 -13.782 1.00 83.94 85 ARG A N 1
ATOM 691 C CA . ARG A 1 85 ? 2.447 -9.946 -13.638 1.00 83.94 85 ARG A CA 1
ATOM 692 C C . ARG A 1 85 ? 3.301 -9.713 -14.885 1.00 83.94 85 ARG A C 1
ATOM 694 O O . ARG A 1 85 ? 4.482 -9.415 -14.756 1.00 83.94 85 ARG A O 1
ATOM 701 N N . ASP A 1 86 ? 2.680 -9.819 -16.059 1.00 81.38 86 ASP A N 1
ATOM 702 C CA . ASP A 1 86 ? 3.329 -9.712 -17.366 1.00 81.38 86 ASP A CA 1
ATOM 703 C C . ASP A 1 86 ? 2.762 -8.507 -18.140 1.00 81.38 86 ASP A C 1
ATOM 705 O O . ASP A 1 86 ? 1.546 -8.392 -18.307 1.00 81.38 86 ASP A O 1
ATOM 709 N N . LEU A 1 87 ? 3.626 -7.597 -18.614 1.00 77.06 87 LEU A N 1
ATOM 710 C CA . LEU A 1 87 ? 3.217 -6.280 -19.145 1.00 77.06 87 LEU A CA 1
ATOM 711 C C . LEU A 1 87 ? 2.725 -6.271 -20.594 1.00 77.06 87 LEU A C 1
ATOM 713 O O . LEU A 1 87 ? 2.177 -5.260 -21.051 1.00 77.06 87 LEU A O 1
ATOM 717 N N . GLY A 1 88 ? 2.825 -7.394 -21.298 1.00 69.75 88 GLY A N 1
ATOM 718 C CA . GLY A 1 88 ? 2.315 -7.484 -22.660 1.00 69.75 88 GLY A CA 1
ATOM 719 C C . GLY A 1 88 ? 3.357 -7.322 -23.764 1.00 69.75 88 GLY A C 1
ATOM 720 O O . GLY A 1 88 ? 2.968 -7.351 -24.923 1.00 69.75 88 GLY A O 1
ATOM 721 N N . ASP A 1 89 ? 4.636 -7.094 -23.436 1.00 72.25 89 ASP A N 1
ATOM 722 C CA . ASP A 1 89 ? 5.632 -6.697 -24.445 1.00 72.25 89 ASP A CA 1
ATOM 723 C C . ASP A 1 89 ? 5.885 -7.805 -25.486 1.00 72.25 89 ASP A C 1
ATOM 725 O O . ASP A 1 89 ? 5.917 -7.515 -26.676 1.00 72.25 89 ASP A O 1
ATOM 729 N N . ASN A 1 90 ? 5.995 -9.069 -25.048 1.00 72.81 90 ASN A N 1
ATOM 730 C CA . ASN A 1 90 ? 6.216 -10.244 -25.916 1.00 72.81 90 ASN A CA 1
ATOM 731 C C . ASN A 1 90 ? 5.229 -11.404 -25.666 1.00 72.81 90 ASN A C 1
ATOM 733 O O . ASN A 1 90 ? 5.289 -12.432 -26.334 1.00 72.81 90 ASN A O 1
ATOM 737 N N . VAL A 1 91 ? 4.342 -11.269 -24.678 1.00 76.12 91 VAL A N 1
ATOM 738 C CA . VAL A 1 91 ? 3.352 -12.280 -24.271 1.00 76.12 91 VAL A CA 1
ATOM 739 C C . VAL A 1 91 ? 2.043 -11.583 -23.923 1.00 76.12 91 VAL A C 1
ATOM 741 O O . VAL A 1 91 ? 2.096 -10.434 -23.495 1.00 76.12 91 VAL A O 1
ATOM 744 N N . PRO A 1 92 ? 0.869 -12.225 -24.044 1.00 81.44 92 PRO A N 1
ATOM 745 C CA . PRO A 1 92 ? -0.377 -11.650 -23.552 1.00 81.44 92 PRO A CA 1
ATOM 746 C C . PRO A 1 92 ? -0.276 -11.279 -22.068 1.00 81.44 92 PRO A C 1
ATOM 748 O O . PRO A 1 92 ? 0.320 -12.006 -21.270 1.00 81.44 92 PRO A O 1
ATOM 751 N N . ARG A 1 93 ? -0.884 -10.152 -21.685 1.00 82.69 93 ARG A N 1
ATOM 752 C CA . ARG A 1 93 ? -0.935 -9.733 -20.279 1.00 82.69 93 ARG A CA 1
ATOM 753 C C . ARG A 1 93 ? -1.609 -10.809 -19.439 1.00 82.69 93 ARG A C 1
ATOM 755 O O . ARG A 1 93 ? -2.708 -11.253 -19.762 1.00 82.69 93 ARG A O 1
ATOM 762 N N . SER A 1 94 ? -0.953 -11.210 -18.356 1.00 84.06 94 SER A N 1
ATOM 763 C CA . SER A 1 94 ? -1.403 -12.318 -17.518 1.00 84.06 94 SER A CA 1
ATOM 764 C C . SER A 1 94 ? -1.246 -12.003 -16.030 1.00 84.06 94 SER A C 1
ATOM 766 O O . SER A 1 94 ? -0.464 -11.135 -15.633 1.00 84.06 94 SER A O 1
ATOM 768 N N . GLY A 1 95 ? -2.027 -12.695 -15.196 1.00 82.81 95 GLY A N 1
ATOM 769 C CA . GLY A 1 95 ? -1.925 -12.588 -13.741 1.00 82.81 95 GLY A CA 1
ATOM 770 C C . GLY A 1 95 ? -2.335 -11.221 -13.192 1.00 82.81 95 GLY A C 1
ATOM 771 O O . GLY A 1 95 ? -1.538 -10.572 -12.516 1.00 82.81 95 GLY A O 1
ATOM 772 N N . LEU A 1 96 ? -3.570 -10.790 -13.462 1.00 83.56 96 LEU A N 1
ATOM 773 C CA . LEU A 1 96 ? -4.143 -9.592 -12.844 1.00 83.56 96 LEU A CA 1
ATOM 774 C C . LEU A 1 96 ? -4.108 -9.712 -11.308 1.00 83.56 96 LEU A C 1
ATOM 776 O O . LEU A 1 96 ? -4.465 -10.748 -10.750 1.00 83.56 96 LEU A O 1
ATOM 780 N N . PHE A 1 97 ? -3.631 -8.660 -10.647 1.00 82.00 97 PHE A N 1
ATOM 781 C CA . PHE A 1 97 ? -3.321 -8.564 -9.216 1.00 82.00 97 PHE A CA 1
ATOM 782 C C . PHE A 1 97 ? -2.304 -9.587 -8.686 1.00 82.00 97 PHE A C 1
ATOM 784 O O . PHE A 1 97 ? -2.129 -9.717 -7.475 1.00 82.00 97 PHE A O 1
ATOM 791 N N . ARG A 1 98 ? -1.570 -10.269 -9.574 1.00 82.81 98 ARG A N 1
ATOM 792 C CA . ARG A 1 98 ? -0.490 -11.208 -9.222 1.00 82.81 98 ARG A CA 1
ATOM 793 C C . ARG A 1 98 ? 0.896 -10.630 -9.498 1.00 82.81 98 ARG A C 1
ATOM 795 O O . ARG A 1 98 ? 1.853 -11.383 -9.684 1.00 82.81 98 ARG A O 1
ATOM 802 N N . SER A 1 99 ? 1.014 -9.304 -9.558 1.00 83.75 99 SER A N 1
ATOM 803 C CA . SER A 1 99 ? 2.310 -8.658 -9.726 1.00 83.75 99 SER A CA 1
ATOM 804 C C . SER A 1 99 ? 3.188 -8.902 -8.497 1.00 83.75 99 SER A C 1
ATOM 806 O O . SER A 1 99 ? 2.713 -8.959 -7.359 1.00 83.75 99 SER A O 1
ATOM 808 N N . ARG A 1 100 ? 4.500 -9.045 -8.721 1.00 84.50 100 ARG A N 1
ATOM 809 C CA . ARG A 1 100 ? 5.486 -9.268 -7.649 1.00 84.50 100 ARG A CA 1
ATOM 810 C C . ARG A 1 100 ? 5.447 -8.156 -6.592 1.00 84.50 100 ARG A C 1
ATOM 812 O O . ARG A 1 100 ? 5.684 -8.417 -5.414 1.00 84.50 100 ARG A O 1
ATOM 819 N N . LEU A 1 101 ? 5.076 -6.945 -7.018 1.00 86.62 101 LEU A N 1
ATOM 820 C CA . LEU A 1 101 ? 4.881 -5.785 -6.157 1.00 86.62 101 LEU A CA 1
ATOM 821 C C . LEU A 1 101 ? 3.868 -6.060 -5.043 1.00 86.62 101 LEU A C 1
ATOM 823 O O . LEU A 1 101 ? 4.152 -5.729 -3.900 1.00 86.62 101 LEU A O 1
ATOM 827 N N . ASN A 1 102 ? 2.732 -6.692 -5.346 1.00 86.75 102 ASN A N 1
ATOM 828 C CA . ASN A 1 102 ? 1.660 -6.892 -4.369 1.00 86.75 102 ASN A CA 1
ATOM 829 C C . ASN A 1 102 ? 2.113 -7.761 -3.198 1.00 86.75 102 ASN A C 1
ATOM 831 O O . ASN A 1 102 ? 1.949 -7.377 -2.044 1.00 86.75 102 ASN A O 1
ATOM 835 N N . GLN A 1 103 ? 2.736 -8.904 -3.494 1.00 88.56 103 GLN A N 1
ATOM 836 C CA . GLN A 1 103 ? 3.209 -9.815 -2.456 1.00 88.56 103 GLN A CA 1
ATOM 837 C C . GLN A 1 103 ? 4.337 -9.185 -1.632 1.00 88.56 103 GLN A C 1
ATOM 839 O O . GLN A 1 103 ? 4.330 -9.279 -0.406 1.00 88.56 103 GLN A O 1
ATOM 844 N N . GLN A 1 104 ? 5.306 -8.532 -2.286 1.00 92.12 104 GLN A N 1
ATOM 845 C CA . GLN A 1 104 ? 6.426 -7.909 -1.577 1.00 92.12 104 GLN A CA 1
ATOM 846 C C . GLN A 1 104 ? 5.974 -6.710 -0.738 1.00 92.12 104 GLN A C 1
ATOM 848 O O . GLN A 1 104 ? 6.435 -6.563 0.391 1.00 92.12 104 GLN A O 1
ATOM 853 N N . ALA A 1 105 ? 5.050 -5.892 -1.247 1.00 91.75 105 ALA A N 1
ATOM 854 C CA . ALA A 1 105 ? 4.474 -4.779 -0.504 1.00 91.75 105 ALA A CA 1
ATOM 855 C C . ALA A 1 105 ? 3.660 -5.278 0.691 1.00 91.75 105 ALA A C 1
ATOM 857 O O . ALA A 1 105 ? 3.872 -4.788 1.795 1.00 91.75 105 ALA A O 1
ATOM 858 N N . ALA A 1 106 ? 2.802 -6.288 0.506 1.00 92.25 106 ALA A N 1
ATOM 859 C CA . ALA A 1 106 ? 2.021 -6.858 1.598 1.00 92.25 106 ALA A CA 1
ATOM 860 C C . ALA A 1 106 ? 2.921 -7.412 2.709 1.00 92.25 106 ALA A C 1
ATOM 862 O O . ALA A 1 106 ? 2.747 -7.063 3.876 1.00 92.25 106 ALA A O 1
ATOM 863 N N . ASN A 1 107 ? 3.938 -8.194 2.338 1.00 93.56 107 ASN A N 1
ATOM 864 C CA . ASN A 1 107 ? 4.902 -8.742 3.289 1.00 93.56 107 ASN A CA 1
ATOM 865 C C . ASN A 1 107 ? 5.687 -7.648 4.019 1.00 93.56 107 ASN A C 1
ATOM 867 O O . ASN A 1 107 ? 5.964 -7.791 5.200 1.00 93.56 107 ASN A O 1
ATOM 871 N N . LEU A 1 108 ? 6.056 -6.562 3.338 1.00 93.81 108 LEU A N 1
ATOM 872 C CA . LEU A 1 108 ? 6.831 -5.474 3.936 1.00 93.81 108 LEU A CA 1
ATOM 873 C C . LEU A 1 108 ? 5.991 -4.554 4.839 1.00 93.81 108 LEU A C 1
ATOM 875 O O . LEU A 1 108 ? 6.530 -3.956 5.776 1.00 93.81 108 LEU A O 1
ATOM 879 N N . LEU A 1 109 ? 4.708 -4.387 4.518 1.00 92.81 109 LEU A N 1
ATOM 880 C CA . LEU A 1 109 ? 3.815 -3.448 5.192 1.00 92.81 109 LEU A CA 1
ATOM 881 C C . LEU A 1 109 ? 3.064 -4.078 6.354 1.00 92.81 109 LEU A C 1
ATOM 883 O O . LEU A 1 109 ? 3.038 -3.475 7.415 1.00 92.81 109 LEU A O 1
ATOM 887 N N . TRP A 1 110 ? 2.486 -5.262 6.156 1.00 94.19 110 TRP A N 1
ATOM 888 C CA . TRP A 1 110 ? 1.492 -5.810 7.082 1.00 94.19 110 TRP A CA 1
ATOM 889 C C . TRP A 1 110 ? 1.838 -7.202 7.625 1.00 94.19 110 TRP A C 1
ATOM 891 O O . TRP A 1 110 ? 1.162 -7.662 8.539 1.00 94.19 110 TRP A O 1
ATOM 901 N N . TYR A 1 111 ? 2.873 -7.877 7.103 1.00 94.44 111 TYR A N 1
ATOM 902 C CA . TYR A 1 111 ? 3.184 -9.273 7.459 1.00 94.44 111 TYR A CA 1
ATOM 903 C C . TYR A 1 111 ? 4.677 -9.573 7.681 1.00 94.44 111 TYR A C 1
ATOM 905 O O . TYR A 1 111 ? 5.107 -10.720 7.548 1.00 94.44 111 TYR A O 1
ATOM 913 N N . ARG A 1 112 ? 5.505 -8.577 8.004 1.00 93.69 112 ARG A N 1
ATOM 914 C CA . ARG A 1 112 ? 6.950 -8.769 8.209 1.00 93.69 112 ARG A CA 1
ATOM 915 C C . ARG A 1 112 ? 7.245 -9.382 9.574 1.00 93.69 112 ARG A C 1
ATOM 917 O O . ARG A 1 112 ? 8.113 -10.246 9.678 1.00 93.69 112 ARG A O 1
ATOM 924 N N . ASN A 1 113 ? 6.558 -8.928 10.618 1.00 95.06 113 ASN A N 1
ATOM 925 C CA . ASN A 1 113 ? 6.777 -9.351 12.000 1.00 95.06 113 ASN A CA 1
ATOM 926 C C . ASN A 1 113 ? 5.470 -9.769 12.668 1.00 95.06 113 ASN A C 1
ATOM 928 O O . ASN A 1 113 ? 4.408 -9.256 12.342 1.00 95.06 113 ASN A O 1
ATOM 932 N N . LYS A 1 114 ? 5.563 -10.595 13.721 1.00 93.75 114 LYS A N 1
ATOM 933 C CA . LYS A 1 114 ? 4.416 -11.039 14.547 1.00 93.75 114 LYS A CA 1
ATOM 934 C C . LYS A 1 114 ? 3.575 -9.905 15.151 1.00 93.75 114 LYS A C 1
ATOM 936 O O . LYS A 1 114 ? 2.484 -10.163 15.640 1.00 93.75 114 LYS A O 1
ATOM 941 N N . LYS A 1 115 ? 4.120 -8.687 15.187 1.00 93.44 115 LYS A N 1
ATOM 942 C CA . LYS A 1 115 ? 3.470 -7.491 15.731 1.00 93.44 115 LYS A CA 1
ATOM 943 C C . LYS A 1 115 ? 2.875 -6.582 14.653 1.00 93.44 115 LYS A C 1
ATOM 945 O O . LYS A 1 115 ? 2.332 -5.541 15.000 1.00 93.44 115 LYS A O 1
ATOM 950 N N . ASP A 1 116 ? 3.014 -6.939 13.382 1.00 93.00 116 ASP A N 1
ATOM 951 C CA . ASP A 1 116 ? 2.463 -6.141 12.296 1.00 93.00 116 ASP A CA 1
ATOM 952 C C . ASP A 1 116 ? 0.941 -6.317 12.233 1.00 93.00 116 ASP A C 1
ATOM 954 O O . ASP A 1 116 ? 0.384 -7.334 12.665 1.00 93.00 116 ASP A O 1
ATOM 958 N N . GLU A 1 117 ? 0.260 -5.315 11.684 1.00 91.50 117 GLU A N 1
ATOM 959 C CA . GLU A 1 117 ? -1.196 -5.210 11.723 1.00 91.50 117 GLU A CA 1
ATOM 960 C C . GLU A 1 117 ? -1.879 -6.381 11.023 1.00 91.50 117 GLU A C 1
ATOM 962 O O . GLU A 1 117 ? -2.892 -6.864 11.516 1.00 91.50 117 GLU A O 1
ATOM 967 N N . GLY A 1 118 ? -1.314 -6.888 9.924 1.00 92.44 118 GLY A N 1
ATOM 968 C CA . GLY A 1 118 ? -1.878 -8.029 9.203 1.00 92.44 118 GLY A CA 1
ATOM 969 C C . GLY A 1 118 ? -1.877 -9.326 10.009 1.00 92.44 118 GLY A C 1
ATOM 970 O O . GLY A 1 118 ? -2.692 -10.204 9.739 1.00 92.44 118 GLY A O 1
ATOM 971 N N . ILE A 1 119 ? -1.011 -9.432 11.022 1.00 93.56 119 ILE A N 1
ATOM 972 C CA . ILE A 1 119 ? -0.936 -10.592 11.916 1.00 93.56 119 ILE A CA 1
ATOM 973 C C . ILE A 1 119 ? -1.794 -10.374 13.163 1.00 93.56 119 ILE A C 1
ATOM 975 O O . ILE A 1 119 ? -2.567 -11.251 13.534 1.00 93.56 119 ILE A O 1
ATOM 979 N N . ILE A 1 120 ? -1.694 -9.206 13.807 1.00 96.06 120 ILE A N 1
ATOM 980 C CA . ILE A 1 120 ? -2.491 -8.902 15.010 1.00 96.06 120 ILE A CA 1
ATOM 981 C C . ILE A 1 120 ? -3.987 -8.846 14.676 1.00 96.06 120 ILE A C 1
ATOM 983 O O . ILE A 1 120 ? -4.828 -9.307 15.447 1.00 96.06 120 ILE A O 1
ATOM 987 N N . PHE A 1 121 ? -4.323 -8.273 13.524 1.00 92.50 121 PHE A N 1
ATOM 988 C CA . PHE A 1 121 ? -5.685 -8.006 13.084 1.00 92.50 121 PHE A CA 1
ATOM 989 C C . PHE A 1 121 ? -6.092 -8.923 11.927 1.00 92.50 121 PHE A C 1
ATOM 991 O O . PHE A 1 121 ? -6.797 -8.494 11.015 1.00 92.50 121 PHE A O 1
ATOM 998 N N . GLU A 1 122 ? -5.680 -10.194 11.990 1.00 93.19 122 GLU A N 1
ATOM 999 C CA . GLU A 1 122 ? -5.886 -11.222 10.959 1.00 93.19 122 GLU A CA 1
ATOM 1000 C C . GLU A 1 122 ? -7.310 -11.222 10.379 1.00 93.19 122 GLU A C 1
ATOM 1002 O O . GLU A 1 122 ? -7.489 -11.236 9.163 1.00 93.19 122 GLU A O 1
ATOM 1007 N N . LYS A 1 123 ? -8.334 -11.093 11.235 1.00 91.88 123 LYS A N 1
ATOM 1008 C CA . LYS A 1 123 ? -9.749 -11.077 10.824 1.00 91.88 123 LYS A CA 1
ATOM 1009 C C . LYS A 1 123 ? -10.119 -9.976 9.817 1.00 91.88 123 LYS A C 1
ATOM 1011 O O . LYS A 1 123 ? -11.112 -10.115 9.118 1.00 91.88 123 LYS A O 1
ATOM 1016 N N . TYR A 1 124 ? -9.361 -8.879 9.762 1.00 87.56 124 TYR A N 1
ATOM 1017 C CA . TYR A 1 124 ? -9.566 -7.782 8.804 1.00 87.56 124 TYR A CA 1
ATOM 1018 C C . TYR A 1 124 ? -8.645 -7.885 7.584 1.00 87.56 124 TYR A C 1
ATOM 1020 O O . TYR A 1 124 ? -8.824 -7.163 6.604 1.00 87.56 124 TYR A O 1
ATOM 1028 N N . PHE A 1 125 ? -7.639 -8.753 7.665 1.00 90.50 125 PHE A N 1
ATOM 1029 C CA . PHE A 1 125 ? -6.594 -8.913 6.669 1.00 90.50 125 PHE A CA 1
ATOM 1030 C C . PHE A 1 125 ? -6.710 -10.221 5.868 1.00 90.50 125 PHE A C 1
ATOM 1032 O O . PHE A 1 125 ? -5.987 -10.390 4.885 1.00 90.50 125 PHE A O 1
ATOM 1039 N N . LEU A 1 126 ? -7.641 -11.112 6.238 1.00 90.06 126 LEU A N 1
ATOM 1040 C CA . LEU A 1 126 ? -7.962 -12.350 5.529 1.00 90.06 126 LEU A CA 1
ATOM 1041 C C . LEU A 1 126 ? -9.439 -12.392 5.081 1.00 90.06 126 LEU A C 1
ATOM 1043 O O . LEU A 1 126 ? -10.328 -12.363 5.932 1.00 90.06 126 LEU A O 1
ATOM 1047 N N . PRO A 1 127 ? -9.721 -12.531 3.768 1.00 90.06 127 PRO A N 1
ATOM 1048 C CA . PRO A 1 127 ? -8.771 -12.438 2.652 1.00 90.06 127 PRO A CA 1
ATOM 1049 C C . PRO A 1 127 ? -8.149 -11.033 2.547 1.00 90.06 127 PRO A C 1
ATOM 1051 O O . PRO A 1 127 ? -8.701 -10.070 3.075 1.00 90.06 127 PRO A O 1
ATOM 1054 N N . PHE A 1 128 ? -7.003 -10.908 1.860 1.00 88.12 128 PHE A N 1
ATOM 1055 C CA . PHE A 1 128 ? -6.264 -9.639 1.804 1.00 88.12 128 PHE A CA 1
ATOM 1056 C C . PHE A 1 128 ? -7.155 -8.470 1.341 1.00 88.12 128 PHE A C 1
ATOM 1058 O O . PHE A 1 128 ? -7.765 -8.562 0.270 1.00 88.12 128 PHE A O 1
ATOM 1065 N N . PRO A 1 129 ? -7.242 -7.374 2.118 1.00 88.62 129 PRO A N 1
ATOM 1066 C CA . PRO A 1 129 ? -8.273 -6.374 1.921 1.00 88.62 129 PRO A CA 1
ATOM 1067 C C . PRO A 1 129 ? -8.002 -5.567 0.655 1.00 88.62 129 PRO A C 1
ATOM 1069 O O . PRO A 1 129 ? -6.916 -5.016 0.455 1.00 88.62 129 PRO A O 1
ATOM 1072 N N . ILE A 1 130 ? -9.033 -5.438 -0.184 1.00 88.69 130 ILE A N 1
ATOM 1073 C CA . ILE A 1 130 ? -9.001 -4.616 -1.402 1.00 88.69 130 ILE A CA 1
ATOM 1074 C C . ILE A 1 130 ? -8.527 -3.179 -1.100 1.00 88.69 130 ILE A C 1
ATOM 1076 O O . ILE A 1 130 ? -7.681 -2.686 -1.851 1.00 88.69 130 ILE A O 1
ATOM 1080 N N . PRO A 1 131 ? -8.955 -2.517 0.000 1.00 88.25 131 PRO A N 1
ATOM 1081 C CA . PRO A 1 131 ? -8.431 -1.201 0.367 1.00 88.25 131 PRO A CA 1
ATOM 1082 C C . PRO A 1 131 ? -6.908 -1.154 0.553 1.00 88.25 131 PRO A C 1
ATOM 1084 O O . PRO A 1 131 ? -6.274 -0.196 0.115 1.00 88.25 131 PRO A O 1
ATOM 1087 N N . ALA A 1 132 ? -6.293 -2.187 1.143 1.00 88.50 132 ALA A N 1
AT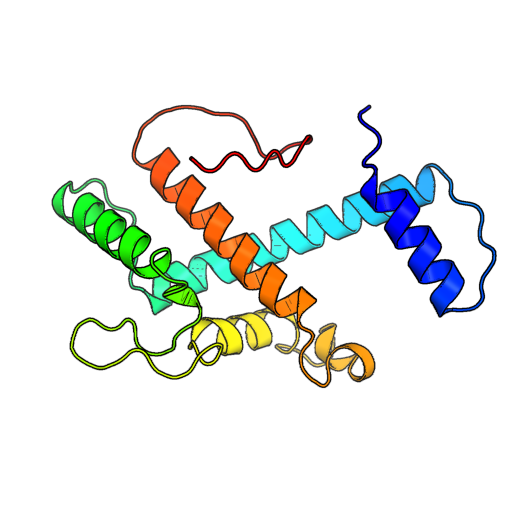OM 1088 C CA . ALA A 1 132 ? -4.839 -2.229 1.319 1.00 88.50 132 ALA A CA 1
ATOM 1089 C C . ALA A 1 132 ? -4.117 -2.368 -0.028 1.00 88.50 132 ALA A C 1
ATOM 1091 O O . ALA A 1 132 ? -3.112 -1.699 -0.272 1.00 88.50 132 ALA A O 1
ATOM 1092 N N . LEU A 1 133 ? -4.664 -3.174 -0.941 1.00 88.50 133 LEU A N 1
ATOM 1093 C CA . LEU A 1 133 ? -4.138 -3.301 -2.298 1.00 88.50 133 LEU A CA 1
ATOM 1094 C C . LEU A 1 133 ? -4.257 -1.982 -3.082 1.00 88.50 133 LEU A C 1
ATOM 1096 O O . LEU A 1 133 ? -3.293 -1.538 -3.710 1.00 88.50 133 LEU A O 1
ATOM 1100 N N . ALA A 1 134 ? -5.415 -1.322 -3.005 1.00 87.69 134 ALA A N 1
ATOM 1101 C CA . ALA A 1 134 ? -5.637 -0.015 -3.619 1.00 87.69 134 ALA A CA 1
ATOM 1102 C C . ALA A 1 134 ? -4.673 1.047 -3.063 1.00 87.69 134 ALA A C 1
ATOM 1104 O O . ALA A 1 134 ? -4.148 1.870 -3.819 1.00 87.69 134 ALA A O 1
ATOM 1105 N N . LEU A 1 135 ? -4.380 1.000 -1.761 1.00 87.25 135 LEU A N 1
ATOM 1106 C CA . LEU A 1 135 ? -3.426 1.893 -1.110 1.00 87.25 135 LEU A CA 1
ATOM 1107 C C . LEU A 1 135 ? -1.990 1.703 -1.629 1.00 87.25 135 LEU A C 1
ATOM 1109 O O . LEU A 1 135 ? -1.323 2.698 -1.924 1.00 87.25 135 LEU A O 1
ATOM 1113 N N . VAL A 1 136 ? -1.531 0.458 -1.818 1.00 88.12 136 VAL A N 1
ATOM 1114 C CA . VAL A 1 136 ? -0.220 0.160 -2.439 1.00 88.12 136 VAL A CA 1
ATOM 1115 C C . VAL A 1 136 ? -0.130 0.770 -3.838 1.00 88.12 136 VAL A C 1
ATOM 1117 O O . VAL A 1 136 ? 0.847 1.451 -4.161 1.00 88.12 136 VAL A O 1
ATOM 1120 N N . TYR A 1 137 ? -1.160 0.583 -4.665 1.00 84.88 137 TYR A N 1
ATOM 1121 C CA . TYR A 1 137 ? -1.175 1.134 -6.020 1.00 84.88 137 TYR A CA 1
ATOM 1122 C C . TYR A 1 137 ? -1.253 2.659 -6.044 1.00 84.88 137 TYR A C 1
ATOM 1124 O O . TYR A 1 137 ? -0.592 3.298 -6.862 1.00 84.88 137 TYR A O 1
ATOM 1132 N N . THR A 1 138 ? -1.988 3.261 -5.114 1.00 83.31 138 THR A N 1
ATOM 1133 C CA . THR A 1 138 ? -2.088 4.721 -4.997 1.00 83.31 138 THR A CA 1
ATOM 1134 C C . THR A 1 138 ? -0.743 5.331 -4.600 1.00 83.31 138 THR A C 1
ATOM 1136 O O . THR A 1 138 ? -0.320 6.336 -5.174 1.00 83.31 138 THR A O 1
ATOM 1139 N N . ALA A 1 139 ? -0.024 4.699 -3.667 1.00 81.06 139 ALA A N 1
ATOM 1140 C CA . ALA A 1 139 ? 1.319 5.117 -3.269 1.00 81.06 139 ALA A CA 1
ATOM 1141 C C . ALA A 1 139 ? 2.316 5.061 -4.438 1.00 81.06 139 ALA A C 1
ATOM 1143 O O . ALA A 1 139 ? 3.148 5.957 -4.586 1.00 81.06 139 ALA A O 1
ATOM 1144 N N . TYR A 1 140 ? 2.187 4.057 -5.305 1.00 73.44 140 TYR A N 1
ATOM 1145 C CA . TYR A 1 140 ? 2.970 3.960 -6.531 1.00 73.44 140 TYR A CA 1
ATOM 1146 C C . TYR A 1 140 ? 2.624 5.039 -7.562 1.00 73.44 140 TYR A C 1
ATOM 1148 O O . TYR A 1 140 ? 3.523 5.696 -8.084 1.00 73.44 140 TYR A O 1
ATOM 1156 N N . VAL A 1 141 ? 1.336 5.233 -7.870 1.00 70.94 141 VAL A N 1
ATOM 1157 C CA . VAL A 1 141 ? 0.913 6.238 -8.860 1.00 70.94 141 VAL A CA 1
ATOM 1158 C C . VAL A 1 141 ? 1.392 7.625 -8.424 1.00 70.94 141 VAL A C 1
ATOM 1160 O O . VAL A 1 141 ? 1.913 8.378 -9.246 1.00 70.94 141 VAL A O 1
ATOM 1163 N N . ALA A 1 142 ? 1.319 7.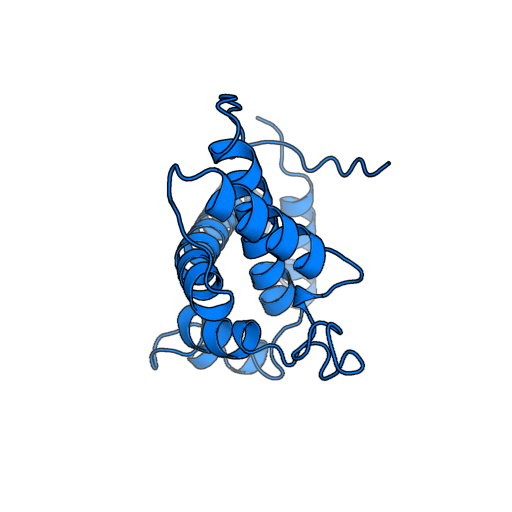924 -7.123 1.00 64.62 142 ALA A N 1
ATOM 1164 C CA . ALA A 1 142 ? 1.885 9.140 -6.551 1.00 64.62 142 ALA A CA 1
ATOM 1165 C C . ALA A 1 142 ? 3.409 9.241 -6.766 1.00 64.62 142 ALA A C 1
ATOM 1167 O O . ALA A 1 142 ? 3.890 10.294 -7.178 1.00 64.62 142 ALA A O 1
ATOM 1168 N N . HIS A 1 143 ? 4.166 8.157 -6.552 1.00 59.25 143 HIS A N 1
ATOM 1169 C CA . HIS A 1 143 ? 5.615 8.125 -6.799 1.00 59.25 143 HIS A CA 1
ATOM 1170 C C . HIS A 1 143 ? 5.971 8.359 -8.269 1.00 59.25 143 HIS A C 1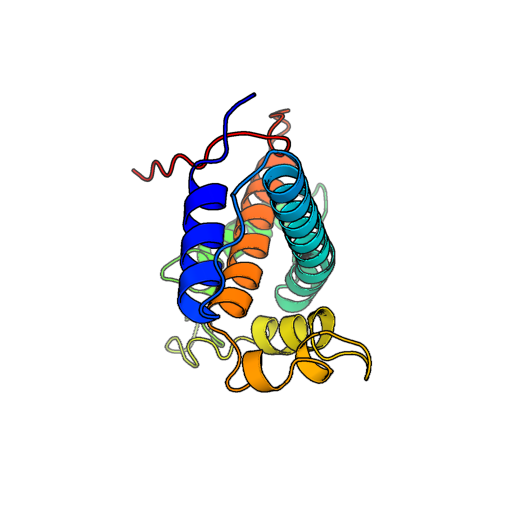
ATOM 1172 O O . HIS A 1 143 ? 6.864 9.153 -8.540 1.00 59.25 143 HIS A O 1
ATOM 1178 N N . GLN A 1 144 ? 5.251 7.764 -9.223 1.00 56.91 144 GLN A N 1
ATOM 1179 C CA . GLN A 1 144 ? 5.505 8.017 -10.644 1.00 56.91 144 GLN A CA 1
ATOM 1180 C C . GLN A 1 144 ? 5.269 9.473 -11.031 1.00 56.91 144 GLN A C 1
ATOM 1182 O O . GLN A 1 144 ? 6.043 10.021 -11.809 1.00 56.91 144 GLN A O 1
ATOM 1187 N N . VAL A 1 145 ? 4.215 10.106 -10.506 1.00 53.47 145 VAL A N 1
ATOM 1188 C CA . VAL A 1 145 ? 3.990 11.543 -10.715 1.00 53.47 145 VAL A CA 1
ATOM 1189 C C . VAL A 1 145 ? 5.170 12.333 -10.150 1.00 53.47 145 VAL A C 1
ATOM 1191 O O . VAL A 1 145 ? 5.707 13.183 -10.848 1.00 53.47 145 VAL A O 1
ATOM 1194 N N . THR A 1 146 ? 5.662 11.994 -8.955 1.00 50.34 146 THR A N 1
ATOM 1195 C CA . THR A 1 146 ? 6.858 12.633 -8.388 1.00 50.34 146 THR A CA 1
ATOM 1196 C C . THR A 1 146 ? 8.124 12.364 -9.206 1.00 50.34 146 THR A C 1
ATOM 1198 O O . THR A 1 146 ? 8.893 13.288 -9.414 1.00 50.34 146 THR A O 1
ATOM 1201 N N . CYS A 1 147 ? 8.359 11.158 -9.729 1.00 48.75 147 CYS A N 1
ATOM 1202 C CA . CYS A 1 147 ? 9.510 10.869 -10.592 1.00 48.75 147 CYS A CA 1
ATOM 1203 C C . CYS A 1 147 ? 9.432 11.602 -11.934 1.00 48.75 147 CYS A C 1
ATOM 1205 O O . CYS A 1 147 ? 10.450 12.089 -12.417 1.00 48.75 147 CYS A O 1
ATOM 1207 N N . CYS A 1 148 ? 8.238 11.731 -12.516 1.00 48.34 148 CYS A N 1
ATOM 1208 C CA . CYS A 1 148 ? 8.021 12.565 -13.694 1.00 48.34 148 CYS A CA 1
ATOM 1209 C C . CYS A 1 148 ? 8.262 14.049 -13.376 1.00 48.34 148 CYS A C 1
ATOM 1211 O O . CYS A 1 148 ? 8.870 14.733 -14.183 1.00 48.34 148 CYS A O 1
ATOM 1213 N N . VAL A 1 149 ? 7.860 14.538 -12.199 1.00 43.56 149 VAL A N 1
ATOM 1214 C CA . VAL A 1 149 ? 8.056 15.939 -11.784 1.00 43.56 149 VAL A CA 1
ATOM 1215 C C . VAL A 1 149 ? 9.504 16.232 -11.373 1.00 43.56 149 VAL A C 1
ATOM 1217 O O . VAL A 1 149 ? 10.023 17.283 -11.697 1.00 43.56 149 VAL A O 1
ATOM 1220 N N . VAL A 1 150 ? 10.224 15.315 -10.725 1.00 41.66 150 VAL A N 1
ATOM 1221 C CA . VAL A 1 150 ? 11.636 15.524 -10.340 1.00 41.66 150 VAL A CA 1
ATOM 1222 C C . VAL A 1 150 ? 12.564 15.545 -11.566 1.00 41.66 150 VAL A C 1
ATOM 1224 O O . VAL A 1 150 ? 13.620 16.172 -11.528 1.00 41.66 150 VAL A O 1
ATOM 1227 N N . LEU A 1 151 ? 12.170 14.911 -12.675 1.00 38.66 151 LEU A N 1
ATOM 1228 C CA . LEU A 1 151 ? 12.919 14.938 -13.938 1.00 38.66 151 LEU A CA 1
ATOM 1229 C C . LEU A 1 151 ? 12.742 16.235 -14.743 1.00 38.66 151 LEU A C 1
ATOM 1231 O O . LEU A 1 151 ? 13.575 16.531 -15.598 1.00 38.66 151 LEU A O 1
ATOM 1235 N N . TRP A 1 152 ? 11.707 17.017 -14.442 1.00 35.16 152 TRP A N 1
ATOM 1236 C CA . TRP A 1 152 ? 11.435 18.320 -15.036 1.00 35.16 152 TRP A CA 1
ATOM 1237 C C . TRP A 1 152 ? 11.452 19.331 -13.905 1.00 35.16 152 TRP A C 1
ATOM 1239 O O . TRP A 1 152 ? 10.442 19.437 -13.234 1.00 35.16 152 TRP A O 1
ATOM 1249 N N . GLY A 1 153 ? 12.569 20.025 -13.658 1.00 33.09 153 GLY A N 1
ATOM 1250 C CA . GLY A 1 153 ? 12.753 20.977 -12.549 1.00 33.09 153 GLY A CA 1
ATOM 1251 C C . GLY A 1 153 ? 11.656 22.044 -12.415 1.00 33.09 153 GLY A C 1
ATOM 1252 O O . GLY A 1 153 ? 11.865 23.211 -12.724 1.00 33.09 153 GLY A O 1
ATOM 1253 N N . ILE A 1 154 ? 10.491 21.637 -11.925 1.00 32.25 154 ILE A N 1
ATOM 1254 C CA . ILE A 1 154 ? 9.296 22.421 -11.694 1.00 32.25 154 ILE A CA 1
ATOM 1255 C C . ILE A 1 154 ? 8.957 22.159 -10.234 1.00 32.25 154 ILE A C 1
ATOM 1257 O O . ILE A 1 154 ? 8.397 21.128 -9.856 1.00 32.25 154 ILE A O 1
ATOM 1261 N N . SER A 1 155 ? 9.350 23.114 -9.398 1.00 30.42 155 SER A N 1
ATOM 1262 C CA . SER A 1 155 ? 8.914 23.218 -8.015 1.00 30.42 155 SER A CA 1
ATOM 1263 C C . SER A 1 155 ? 7.397 23.376 -7.982 1.00 30.42 155 SER A C 1
ATOM 1265 O O . SER A 1 155 ? 6.883 24.482 -8.117 1.00 30.42 155 SER A O 1
ATOM 1267 N N . ILE A 1 156 ? 6.670 22.280 -7.785 1.00 31.56 156 ILE A N 1
ATOM 1268 C CA . ILE A 1 156 ? 5.284 22.336 -7.326 1.00 31.56 156 ILE A CA 1
ATOM 1269 C C . ILE A 1 156 ? 5.239 21.662 -5.959 1.00 31.56 156 ILE A C 1
ATOM 1271 O O . ILE A 1 156 ? 5.256 20.440 -5.816 1.00 31.56 156 ILE A O 1
ATOM 1275 N N . LEU A 1 157 ? 5.219 22.525 -4.938 1.00 34.62 157 LEU A N 1
ATOM 1276 C CA . LEU A 1 157 ? 4.501 22.302 -3.688 1.00 34.62 157 LEU A CA 1
ATOM 1277 C C . LEU A 1 157 ? 3.212 21.547 -4.002 1.00 34.62 157 LEU A C 1
ATOM 1279 O O . LEU A 1 157 ? 2.395 22.110 -4.714 1.00 34.62 157 LEU A O 1
ATOM 1283 N N . LEU A 1 158 ? 3.041 20.324 -3.496 1.00 31.45 158 LEU A N 1
ATOM 1284 C CA . LEU A 1 158 ? 1.743 19.745 -3.115 1.00 31.45 158 LEU A CA 1
ATOM 1285 C C . LEU A 1 158 ? 1.920 18.268 -2.746 1.00 31.45 158 LEU A C 1
ATOM 1287 O O . LEU A 1 158 ? 1.713 17.390 -3.570 1.00 31.45 158 LEU A O 1
ATOM 1291 N N . VAL A 1 159 ? 2.262 18.000 -1.483 1.00 33.56 159 VAL A N 1
ATOM 1292 C CA . VAL A 1 159 ? 1.477 17.082 -0.635 1.00 33.56 159 VAL A CA 1
ATOM 1293 C C . VAL A 1 159 ? 1.620 17.565 0.812 1.00 33.56 159 VAL A C 1
ATOM 1295 O O . VAL A 1 159 ? 2.277 16.951 1.645 1.00 33.56 159 VAL A O 1
ATOM 1298 N N . SER A 1 160 ? 1.013 18.707 1.110 1.00 33.28 160 SER A N 1
ATOM 1299 C CA . SER A 1 160 ? 0.562 19.004 2.467 1.00 33.28 160 SER A CA 1
ATOM 1300 C C . SER A 1 160 ? -0.782 19.700 2.342 1.00 33.28 160 SER A C 1
ATOM 1302 O O . SER A 1 160 ? -0.850 20.881 2.026 1.00 33.28 160 SER A O 1
ATOM 1304 N N . GLY A 1 161 ? -1.846 18.918 2.515 1.00 33.59 161 GLY A N 1
ATOM 1305 C CA . GLY A 1 161 ? -3.217 19.405 2.602 1.00 33.59 161 GLY A CA 1
ATOM 1306 C C . GLY A 1 161 ? -3.874 19.784 1.272 1.00 33.59 161 GLY A C 1
ATOM 1307 O O . GLY A 1 161 ? -3.353 20.575 0.495 1.00 33.59 161 GLY A O 1
ATOM 1308 N N . SER A 1 162 ? -5.116 19.319 1.126 1.00 31.52 162 SER A N 1
ATOM 1309 C CA . SER A 1 162 ? -6.158 19.796 0.198 1.00 31.52 162 SER A CA 1
ATOM 1310 C C . SER A 1 162 ? -6.303 19.037 -1.128 1.00 31.52 162 SER A C 1
ATOM 1312 O O . SER A 1 162 ? -5.467 19.128 -2.014 1.00 31.52 162 SER A O 1
ATOM 1314 N N . GLY A 1 163 ? -7.454 18.364 -1.258 1.00 30.69 163 GLY A N 1
ATOM 1315 C CA . GLY A 1 163 ? -8.225 18.279 -2.502 1.00 30.69 163 GLY A CA 1
ATOM 1316 C C . GLY A 1 163 ? -7.700 17.349 -3.592 1.00 30.69 163 GLY A C 1
ATOM 1317 O O . GLY A 1 163 ? -6.983 17.775 -4.489 1.00 30.69 163 GLY A O 1
ATOM 1318 N N . LEU A 1 164 ? -8.174 16.101 -3.590 1.00 31.30 164 LEU A N 1
ATOM 1319 C CA . LEU A 1 164 ? -8.282 15.311 -4.816 1.00 31.30 164 LEU A CA 1
ATOM 1320 C C . LEU A 1 164 ? -9.268 16.013 -5.764 1.00 31.30 164 LEU A C 1
ATOM 1322 O O . LEU A 1 164 ? -10.472 15.974 -5.527 1.00 31.30 164 LEU A O 1
ATOM 1326 N N . LEU A 1 165 ? -8.768 16.618 -6.841 1.00 27.92 165 LEU A N 1
ATOM 1327 C CA . LEU A 1 165 ? -9.545 16.804 -8.063 1.00 27.92 165 LEU A CA 1
ATOM 1328 C C . LEU A 1 165 ? -8.945 15.888 -9.128 1.00 27.92 165 LEU A C 1
ATOM 1330 O O . LEU A 1 165 ? -7.857 16.130 -9.649 1.00 27.92 165 LEU A O 1
ATOM 1334 N N . PHE A 1 166 ? -9.659 14.804 -9.420 1.00 33.47 166 PHE A N 1
ATOM 1335 C CA . PHE A 1 166 ? -9.476 14.060 -10.654 1.00 33.47 166 PHE A CA 1
ATOM 1336 C C . PHE A 1 166 ? -9.916 14.960 -11.812 1.00 33.47 166 PHE A C 1
ATOM 1338 O O . PHE A 1 166 ? -11.100 15.248 -11.956 1.00 33.47 166 PHE A O 1
ATOM 1345 N N . LEU A 1 167 ? -8.968 15.383 -12.641 1.00 25.14 167 LEU A N 1
ATOM 1346 C CA . LEU A 1 167 ? -9.234 15.810 -14.010 1.00 25.14 167 LEU A CA 1
ATOM 1347 C C . LEU A 1 167 ? -8.339 14.971 -14.921 1.00 25.14 167 LEU A C 1
ATOM 1349 O O . LEU A 1 167 ? -7.143 15.220 -15.054 1.00 25.14 167 LEU A O 1
ATOM 1353 N N . LEU A 1 168 ? -8.939 13.922 -15.480 1.00 24.55 168 LEU A N 1
ATOM 1354 C CA . LEU A 1 168 ? -8.488 13.291 -16.715 1.00 24.55 168 LEU A CA 1
ATOM 1355 C C . LEU A 1 168 ? -9.092 14.100 -17.875 1.00 24.55 168 LEU A C 1
ATOM 1357 O O . LEU A 1 168 ? -10.304 14.327 -17.846 1.00 24.55 168 LEU A O 1
ATOM 1361 N N . PRO A 1 169 ? -8.316 14.527 -18.880 1.00 30.70 169 PRO A N 1
ATOM 1362 C CA . PRO A 1 169 ? -8.782 14.481 -20.258 1.00 30.70 169 PRO A CA 1
ATOM 1363 C C . PRO A 1 169 ? -8.797 13.034 -20.779 1.00 30.70 169 PRO A C 1
ATOM 1365 O O . PRO A 1 169 ? -7.939 12.226 -20.344 1.00 30.70 169 PRO A O 1
#

InterPro domains:
  IPR045341 Domain of unknown function DUF6532 [PF20149] (3-145)

Radius of gyration: 18.64 Å; chains: 1; bounding box: 45×37×46 Å

Organism: NCBI:txid48579

Secondary structure (DSSP, 8-state):
----THHHHHHHHHHHHHT------HHHHHHHHHHHHHHHHHHHHHHHHHHHHHHT----S-HHHHHHHHHHHHHHHGGGGGGSSB-SSSS--B-TT--HHHHHHHHHHTSSSTTSHHHHTHHHHSSPPHHHHHHHHHHHHHHHHHHHHHTTT-----SSS--------

Sequence (169 aa):
MTQVLWVPEAWKEACASYDIEIGFDGEIIQMITRRTSHLTSEVKGKVRPLVENIYSFESTNWESIKSRNHKLAHQLKNKFGLCYRDLGDNVPRSGLFRSRLNQQAANLLWYRNKKDEGIIFEKYFLPFPIPALALVYTAYVAHQVTCCVVLWGISILLVSGSGLLFLLP

pLDDT: mean 77.1, std 19.32, range [24.55, 96.06]

Foldseek 3Di:
DPQPVVQVVVVVVVCVVVVHDDDDDPVSSVVVVVVVVVLLVVLLVQLVVVCCVLQVQDDDPDPVSLVVNVVSLCLCPPPVQVQFCDSCPPDHTHDGNNHPSNVSSCCRQANVDCPGCCNVVVVCCVVHDPVVSVSNVVSVVVVSVVSVPVSPVDDDDDDDDDDDDDDDD